Protein AF-A0A7W1TRE7-F1 (afdb_monomer_lite)

Foldseek 3Di:
DVVQLVVCCVVPVDDSVVSVVVLVVVLVVVLVVDDPVCNVVSVCVVVPPPCPPCPVVCVVVVVVVVVVVD

Sequence (70 aa):
MDELVKQVMERTGISEEQARGAIQTVAEFVKAKLPPPFAGQVDAFLSGAPTQAIDPVQGLLGSLGGMFNM

Secondary structure (DSSP, 8-state):
-HHHHHHHHHHH---HHHHHHHHHHHHHHHHHHS-HHHHHHHHHHHHT-------HHHHHHHHHHHHHT-

Structure (mmCIF, N/CA/C/O backbone):
data_AF-A0A7W1TRE7-F1
#
_entry.id   AF-A0A7W1TRE7-F1
#
loop_
_atom_site.group_PDB
_atom_site.id
_atom_site.type_symbol
_atom_site.label_atom_id
_atom_site.label_alt_id
_atom_site.label_comp_id
_atom_site.label_asym_id
_atom_site.label_entity_id
_atom_site.label_seq_id
_atom_site.pdbx_PDB_ins_code
_atom_site.Cartn_x
_atom_site.Cartn_y
_atom_site.Cartn_z
_atom_site.occupancy
_atom_site.B_iso_or_equiv
_atom_site.auth_seq_id
_atom_site.auth_comp_id
_atom_site.auth_asym_id
_atom_site.auth_atom_id
_atom_site.pdbx_PDB_model_num
ATOM 1 N N . MET A 1 1 ? -0.274 3.525 2.304 1.00 82.81 1 MET A N 1
ATOM 2 C CA . MET A 1 1 ? -1.274 2.441 2.177 1.00 82.81 1 MET A CA 1
ATOM 3 C C . MET A 1 1 ? -2.630 2.780 2.798 1.00 82.81 1 MET A C 1
ATOM 5 O O . MET A 1 1 ? -3.625 2.686 2.094 1.00 82.81 1 MET A O 1
ATOM 9 N N . ASP A 1 2 ? -2.705 3.174 4.074 1.00 89.69 2 ASP A N 1
ATOM 10 C CA . ASP A 1 2 ? -3.990 3.233 4.804 1.00 89.69 2 ASP A CA 1
ATOM 11 C C . ASP A 1 2 ? -4.996 4.260 4.262 1.00 89.69 2 ASP A C 1
ATOM 13 O O . ASP A 1 2 ? -6.191 3.983 4.195 1.00 89.69 2 ASP A O 1
ATOM 17 N N . GLU A 1 3 ? -4.525 5.416 3.789 1.00 90.94 3 GLU A N 1
ATOM 18 C CA . GLU A 1 3 ? -5.395 6.409 3.146 1.00 90.94 3 GLU A CA 1
ATOM 19 C C . GLU A 1 3 ? -6.015 5.880 1.843 1.00 90.94 3 GLU A C 1
ATOM 21 O O . GLU A 1 3 ? -7.213 6.038 1.611 1.00 90.94 3 GLU A O 1
ATOM 26 N N . LEU A 1 4 ? -5.222 5.193 1.017 1.00 91.69 4 LEU A N 1
ATOM 27 C CA . LEU A 1 4 ? -5.695 4.587 -0.228 1.00 91.69 4 LEU A CA 1
ATOM 28 C C . LEU A 1 4 ? -6.707 3.467 0.051 1.00 91.69 4 LEU A C 1
ATOM 30 O O . LEU A 1 4 ? -7.736 3.390 -0.615 1.00 91.69 4 LEU A O 1
ATOM 34 N N . VAL A 1 5 ? -6.443 2.638 1.065 1.00 94.31 5 VAL A N 1
ATOM 35 C CA . VAL A 1 5 ? -7.366 1.590 1.530 1.00 94.31 5 VAL A CA 1
ATOM 36 C C . VAL A 1 5 ? -8.705 2.204 1.933 1.00 94.31 5 VAL A C 1
ATOM 38 O O . VAL A 1 5 ? -9.746 1.768 1.443 1.00 94.31 5 VAL A O 1
ATOM 41 N N . LYS A 1 6 ? -8.686 3.273 2.738 1.00 95.44 6 LYS A N 1
ATOM 42 C CA . LYS A 1 6 ? -9.897 3.987 3.152 1.00 95.44 6 LYS A CA 1
ATOM 43 C C . LYS A 1 6 ? -10.676 4.544 1.957 1.00 95.44 6 LYS A C 1
ATOM 45 O O . LYS A 1 6 ? -11.883 4.335 1.878 1.00 95.44 6 LYS A O 1
ATOM 50 N N . GLN A 1 7 ? -10.000 5.186 1.002 1.00 95.94 7 GLN A N 1
ATOM 51 C CA . GLN A 1 7 ? -10.656 5.703 -0.204 1.00 95.94 7 GLN A CA 1
ATOM 52 C C . GLN A 1 7 ? -11.323 4.589 -1.019 1.00 95.94 7 GLN A C 1
ATOM 54 O O . GLN A 1 7 ? -12.445 4.757 -1.490 1.00 95.94 7 GLN A O 1
ATOM 59 N N . VAL A 1 8 ? -10.665 3.439 -1.178 1.00 96.00 8 VAL A N 1
ATOM 60 C CA . VAL A 1 8 ? -11.242 2.297 -1.898 1.00 96.00 8 VAL A CA 1
ATOM 61 C C . VAL A 1 8 ? -12.465 1.755 -1.160 1.00 96.00 8 VAL A C 1
ATOM 63 O O . VAL A 1 8 ? -13.503 1.555 -1.790 1.00 96.00 8 VAL A O 1
ATOM 66 N N . MET A 1 9 ? -12.385 1.574 0.160 1.00 97.44 9 MET A N 1
ATOM 67 C CA . MET A 1 9 ? -13.518 1.122 0.977 1.00 97.44 9 MET A CA 1
ATOM 68 C C . MET A 1 9 ? -14.716 2.071 0.853 1.00 97.44 9 MET A C 1
ATOM 70 O O . MET A 1 9 ? -15.821 1.623 0.561 1.00 97.44 9 MET A O 1
ATOM 74 N N . GLU A 1 10 ? -14.500 3.383 0.989 1.00 97.44 10 GLU A N 1
ATOM 75 C CA . GLU A 1 10 ? -15.561 4.398 0.894 1.00 97.44 10 GLU A CA 1
ATOM 76 C C . GLU A 1 10 ? -16.236 4.431 -0.485 1.00 97.44 10 GLU A C 1
ATOM 78 O O . GLU A 1 10 ? -17.436 4.679 -0.589 1.00 97.44 10 GLU A O 1
ATOM 83 N N . ARG A 1 11 ? -15.476 4.182 -1.558 1.00 96.69 11 ARG A N 1
ATOM 84 C CA . ARG A 1 11 ? -15.964 4.259 -2.946 1.00 96.69 11 ARG A CA 1
ATOM 85 C C . ARG A 1 11 ? -16.630 2.973 -3.431 1.00 96.69 11 ARG A C 1
ATOM 87 O O . ARG A 1 11 ? -17.440 3.032 -4.350 1.00 96.69 11 ARG A O 1
ATOM 94 N N . THR A 1 12 ? -16.246 1.825 -2.877 1.00 97.12 12 THR A N 1
ATOM 95 C CA . THR A 1 12 ? -16.636 0.501 -3.398 1.00 97.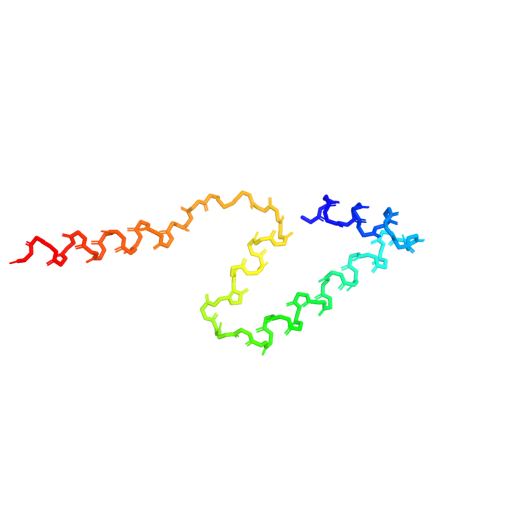12 12 THR A CA 1
ATOM 96 C C . THR A 1 12 ? -17.480 -0.317 -2.425 1.00 97.12 12 THR A C 1
ATOM 98 O O . THR A 1 12 ? -18.146 -1.255 -2.852 1.00 97.12 12 THR A O 1
ATOM 101 N N . GLY A 1 13 ? -17.479 0.028 -1.133 1.00 96.31 13 GLY A N 1
ATOM 102 C CA . GLY A 1 13 ? -18.220 -0.690 -0.095 1.00 96.31 13 GLY A CA 1
ATOM 103 C C . GLY A 1 13 ? -17.626 -2.049 0.295 1.00 96.31 13 GLY A C 1
ATOM 104 O O . GLY A 1 13 ? -18.308 -2.836 0.947 1.00 96.31 13 GLY A O 1
ATOM 105 N N . ILE A 1 14 ? -16.386 -2.348 -0.106 1.00 97.44 14 ILE A N 1
ATOM 106 C CA . ILE A 1 14 ? -15.699 -3.607 0.229 1.00 97.44 14 ILE A CA 1
ATOM 107 C C . ILE A 1 14 ? -15.021 -3.547 1.604 1.00 97.44 14 ILE A C 1
ATOM 109 O O . ILE A 1 14 ? -14.793 -2.465 2.153 1.00 97.44 14 ILE A O 1
ATOM 113 N N . SER A 1 15 ? -14.674 -4.712 2.161 1.00 97.62 15 SER A N 1
ATOM 114 C CA . SER A 1 15 ? -13.950 -4.788 3.435 1.00 97.62 15 SER A CA 1
ATOM 115 C C . SER A 1 15 ? -12.510 -4.274 3.316 1.00 97.62 15 SER A C 1
ATOM 117 O O . SER A 1 15 ? -11.935 -4.228 2.228 1.00 97.62 15 SER A O 1
ATOM 119 N N . GLU A 1 16 ? -11.889 -3.923 4.445 1.00 95.56 16 GLU A N 1
ATOM 120 C CA . GLU A 1 16 ? -10.486 -3.486 4.470 1.00 95.56 16 GLU A CA 1
ATOM 121 C C . GLU A 1 16 ? -9.537 -4.542 3.883 1.00 95.56 16 GLU A C 1
ATOM 123 O O . GLU A 1 16 ? -8.648 -4.222 3.096 1.00 95.56 16 GLU A O 1
ATOM 128 N N . GLU A 1 17 ? -9.757 -5.814 4.220 1.00 96.38 17 GLU A N 1
ATOM 129 C CA . GLU A 1 17 ? -8.979 -6.939 3.698 1.00 96.38 17 GLU A CA 1
ATOM 130 C C . GLU A 1 17 ? -9.099 -7.040 2.171 1.00 96.38 17 GLU A C 1
ATOM 132 O O . GLU A 1 17 ? -8.091 -7.136 1.467 1.00 96.38 17 GLU A O 1
ATOM 137 N N . GLN A 1 18 ? -10.322 -6.924 1.644 1.00 97.19 18 GLN A N 1
ATOM 138 C CA . GLN A 1 18 ? -10.575 -6.920 0.204 1.00 97.19 18 GLN A CA 1
ATOM 139 C C . GLN A 1 18 ? -9.930 -5.709 -0.482 1.00 97.19 18 GLN A C 1
ATOM 141 O O . GLN A 1 18 ? -9.345 -5.852 -1.555 1.00 97.19 18 GLN A O 1
ATOM 146 N N . ALA A 1 19 ? -9.981 -4.529 0.141 1.00 97.06 19 ALA A N 1
ATOM 147 C CA . ALA A 1 19 ? -9.345 -3.321 -0.376 1.00 97.06 19 ALA A CA 1
ATOM 148 C C . ALA A 1 19 ? -7.817 -3.453 -0.430 1.00 97.06 19 ALA A C 1
ATOM 150 O O . ALA A 1 19 ? -7.209 -3.128 -1.451 1.00 97.06 19 ALA A O 1
ATOM 151 N N . ARG A 1 20 ? -7.189 -3.986 0.625 1.00 94.69 20 ARG A N 1
ATOM 152 C CA . ARG A 1 20 ? -5.742 -4.250 0.653 1.00 94.69 20 ARG A CA 1
ATOM 153 C C . ARG A 1 20 ? -5.332 -5.249 -0.432 1.00 94.69 20 ARG A C 1
ATOM 155 O O . ARG A 1 20 ? -4.369 -4.984 -1.153 1.00 94.69 20 ARG A O 1
ATOM 162 N N . GLY A 1 21 ? -6.087 -6.338 -0.599 1.00 96.12 21 GLY A N 1
ATOM 163 C CA . GLY A 1 21 ? -5.852 -7.327 -1.657 1.00 96.12 21 GLY A CA 1
ATOM 164 C C . GLY A 1 21 ? -6.011 -6.750 -3.068 1.00 96.12 21 GLY A C 1
ATOM 165 O O . GLY A 1 21 ? -5.176 -6.997 -3.942 1.00 96.12 21 GLY A O 1
ATOM 166 N N . ALA A 1 22 ? -7.030 -5.914 -3.290 1.00 95.94 22 ALA A N 1
ATOM 167 C CA . ALA A 1 22 ? -7.243 -5.238 -4.568 1.00 95.94 22 ALA A CA 1
ATOM 168 C C . ALA A 1 22 ? -6.085 -4.287 -4.916 1.00 95.94 22 ALA A C 1
ATOM 170 O O . ALA A 1 22 ? -5.565 -4.325 -6.031 1.00 95.94 22 ALA A O 1
ATOM 171 N N . ILE A 1 23 ? -5.637 -3.474 -3.952 1.00 94.12 23 ILE A N 1
ATOM 172 C CA . ILE A 1 23 ? -4.512 -2.547 -4.142 1.00 94.12 23 ILE A CA 1
ATOM 173 C C . ILE A 1 23 ? -3.220 -3.312 -4.456 1.00 94.12 23 ILE A C 1
ATOM 175 O O . ILE A 1 23 ? -2.507 -2.927 -5.382 1.00 94.12 23 ILE A O 1
ATOM 179 N N . GLN A 1 24 ? -2.927 -4.407 -3.742 1.00 93.31 24 GLN A N 1
ATOM 180 C CA . GLN A 1 24 ? -1.760 -5.250 -4.036 1.00 93.31 24 GLN A CA 1
ATOM 181 C C . GLN A 1 24 ? -1.824 -5.864 -5.435 1.00 93.31 24 GLN A C 1
ATOM 183 O O . GLN A 1 24 ? -0.846 -5.793 -6.173 1.00 93.31 24 GLN A O 1
ATOM 188 N N . THR A 1 25 ? -2.979 -6.390 -5.839 1.00 95.69 25 THR A N 1
ATOM 189 C CA . THR A 1 25 ? -3.148 -6.994 -7.171 1.00 95.69 25 THR A CA 1
ATOM 190 C C . THR A 1 25 ? -2.857 -5.981 -8.284 1.00 95.69 25 THR A C 1
ATOM 192 O O . THR A 1 25 ? -2.144 -6.274 -9.245 1.00 95.69 25 THR A O 1
ATOM 195 N N . VAL A 1 26 ? -3.366 -4.750 -8.146 1.00 93.75 26 VAL A N 1
ATOM 196 C CA . VAL A 1 26 ? -3.097 -3.667 -9.105 1.00 93.75 26 VAL A CA 1
ATOM 197 C C . VAL A 1 26 ? -1.624 -3.257 -9.071 1.00 93.75 26 VAL A C 1
ATOM 199 O O . VAL A 1 26 ? -1.022 -3.046 -10.123 1.00 93.75 26 VAL A O 1
ATOM 202 N N . ALA A 1 27 ? -1.024 -3.176 -7.883 1.00 90.94 27 ALA A N 1
ATOM 203 C CA . ALA A 1 27 ? 0.389 -2.860 -7.728 1.00 90.94 27 ALA A CA 1
ATOM 204 C C . ALA A 1 27 ? 1.288 -3.865 -8.454 1.00 90.94 27 ALA A C 1
ATOM 206 O O . ALA A 1 27 ? 2.191 -3.467 -9.187 1.00 90.94 27 ALA A O 1
ATOM 207 N N . GLU A 1 28 ? 1.030 -5.160 -8.285 1.00 91.69 28 GLU A N 1
ATOM 208 C CA . GLU A 1 28 ? 1.762 -6.228 -8.965 1.00 91.69 28 GLU A CA 1
ATOM 209 C C . GLU A 1 28 ? 1.581 -6.164 -10.480 1.00 91.69 28 GLU A C 1
ATOM 211 O O . GLU A 1 28 ? 2.562 -6.249 -11.221 1.00 91.69 28 GLU A O 1
ATOM 216 N N . PHE A 1 29 ? 0.353 -5.928 -10.949 1.00 94.31 29 PHE A N 1
ATOM 217 C CA . PHE A 1 29 ? 0.080 -5.737 -12.371 1.00 94.31 29 PHE A CA 1
ATOM 218 C C . PHE A 1 29 ? 0.891 -4.574 -12.961 1.00 94.31 29 PHE A C 1
ATOM 220 O O . PHE A 1 29 ? 1.509 -4.719 -14.017 1.00 94.31 29 PHE A O 1
ATOM 227 N N . VAL A 1 30 ? 0.932 -3.429 -12.272 1.00 90.62 30 VAL A N 1
ATOM 228 C CA . VAL A 1 30 ? 1.699 -2.255 -12.712 1.00 90.62 30 VAL A CA 1
ATOM 229 C C . VAL A 1 30 ? 3.199 -2.548 -12.699 1.00 90.62 30 VAL A C 1
ATOM 231 O O . VAL A 1 30 ? 3.873 -2.279 -13.692 1.00 90.62 30 VAL A O 1
ATOM 234 N N . LYS A 1 31 ? 3.730 -3.164 -11.637 1.00 86.62 31 LYS A N 1
ATOM 235 C CA . LYS A 1 31 ? 5.148 -3.560 -11.567 1.00 86.62 31 LYS A CA 1
ATOM 236 C C . LYS A 1 31 ? 5.542 -4.503 -12.699 1.00 86.62 31 LYS A C 1
ATOM 238 O O . LYS A 1 31 ? 6.608 -4.330 -13.275 1.00 86.62 31 LYS A O 1
ATOM 243 N N . ALA A 1 32 ? 4.678 -5.451 -13.059 1.00 89.75 32 ALA A N 1
ATOM 244 C CA . ALA A 1 32 ? 4.922 -6.378 -14.162 1.00 89.75 32 ALA A CA 1
ATOM 245 C C . ALA A 1 32 ? 4.954 -5.692 -15.542 1.00 89.75 32 ALA A C 1
ATOM 247 O O . ALA A 1 32 ? 5.486 -6.254 -16.500 1.00 89.75 32 ALA A O 1
ATOM 248 N N . LYS A 1 33 ? 4.373 -4.491 -15.667 1.00 92.81 33 LYS A N 1
ATOM 249 C CA . LYS A 1 33 ? 4.376 -3.686 -16.899 1.00 92.81 33 LYS A CA 1
ATOM 250 C C . LYS A 1 33 ? 5.443 -2.595 -16.920 1.00 92.81 33 LYS A C 1
ATOM 252 O O . LYS A 1 33 ? 5.725 -2.063 -17.993 1.00 92.81 33 LYS A O 1
ATOM 257 N N . LEU A 1 34 ? 6.030 -2.261 -15.775 1.00 86.00 34 LEU A N 1
ATOM 258 C CA . LEU A 1 34 ? 7.077 -1.256 -15.675 1.00 86.00 34 LEU A CA 1
ATOM 259 C C . LEU A 1 34 ? 8.471 -1.879 -15.859 1.00 86.00 34 LEU A C 1
ATOM 261 O O . LEU A 1 34 ? 8.724 -2.985 -15.384 1.00 86.00 34 LEU A O 1
ATOM 265 N N . PRO A 1 35 ? 9.413 -1.171 -16.509 1.00 82.56 35 PRO A N 1
ATOM 266 C CA . PRO A 1 35 ? 10.808 -1.585 -16.528 1.00 82.56 35 PRO A CA 1
ATOM 267 C C . PRO A 1 35 ? 11.375 -1.741 -15.101 1.00 82.56 35 PRO A C 1
ATOM 269 O O . PRO A 1 35 ? 10.995 -0.970 -14.212 1.00 82.56 35 PRO A O 1
ATOM 272 N N . PRO A 1 36 ? 12.349 -2.650 -14.887 1.00 75.69 36 PRO A N 1
ATOM 273 C CA . PRO A 1 36 ? 12.960 -2.916 -13.581 1.00 75.69 36 PRO A CA 1
ATOM 274 C C . PRO A 1 36 ? 13.337 -1.688 -12.726 1.00 75.69 36 PRO A C 1
ATOM 276 O O . PRO A 1 36 ? 13.082 -1.734 -11.523 1.00 75.69 36 PRO A O 1
ATOM 279 N N . PRO A 1 37 ? 13.879 -0.575 -13.275 1.00 79.75 37 PRO A N 1
ATOM 280 C CA . PRO A 1 37 ? 14.221 0.595 -12.458 1.00 79.75 37 PRO A CA 1
ATOM 281 C C . PRO A 1 37 ? 13.022 1.293 -11.795 1.00 79.75 37 PRO A C 1
ATOM 283 O O . PRO A 1 37 ? 13.209 2.017 -10.821 1.00 79.75 37 PRO A O 1
ATO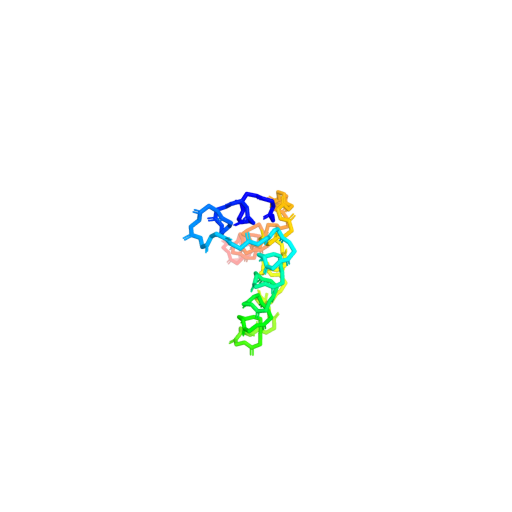M 286 N N . PHE A 1 38 ? 11.797 1.090 -12.287 1.00 79.06 38 PHE A N 1
ATOM 287 C CA . PHE A 1 38 ? 10.607 1.787 -11.786 1.00 79.06 38 PHE A CA 1
ATOM 288 C C . PHE A 1 38 ? 9.767 0.942 -10.822 1.00 79.06 38 PHE A C 1
ATOM 290 O O . PHE A 1 38 ? 8.976 1.490 -10.058 1.00 79.06 38 PHE A O 1
ATOM 297 N N . ALA A 1 39 ? 9.954 -0.382 -10.793 1.00 77.81 39 ALA A N 1
ATOM 298 C CA . ALA A 1 39 ? 9.187 -1.270 -9.918 1.00 77.81 39 ALA A CA 1
ATOM 299 C C . ALA A 1 39 ? 9.383 -0.940 -8.423 1.00 77.81 39 ALA A C 1
ATOM 301 O O . ALA A 1 39 ? 8.412 -0.909 -7.668 1.00 77.81 39 ALA A O 1
ATOM 302 N N . GLY A 1 40 ? 10.612 -0.599 -8.014 1.00 76.19 40 GLY A N 1
ATOM 303 C CA . GLY A 1 40 ? 10.916 -0.199 -6.633 1.00 76.19 40 GLY A CA 1
ATOM 304 C C . GLY A 1 40 ? 10.273 1.128 -6.206 1.00 76.19 40 GLY A C 1
ATOM 305 O O . GLY A 1 40 ? 10.016 1.335 -5.022 1.00 76.19 40 GLY A O 1
ATOM 306 N N . GLN A 1 41 ? 9.946 2.012 -7.157 1.00 80.69 41 GLN A N 1
ATOM 307 C CA . GLN A 1 41 ? 9.251 3.274 -6.869 1.00 80.69 41 GLN A CA 1
ATOM 308 C C . GLN A 1 41 ? 7.771 3.042 -6.536 1.00 80.69 41 GLN A C 1
ATOM 310 O O . GLN A 1 41 ? 7.214 3.738 -5.688 1.00 80.69 41 GLN A O 1
ATOM 315 N N . VAL A 1 42 ? 7.145 2.034 -7.153 1.00 83.56 42 VAL A N 1
ATOM 316 C CA . VAL A 1 42 ? 5.757 1.643 -6.854 1.00 83.56 42 VAL A CA 1
ATOM 317 C C . VAL A 1 42 ? 5.637 1.139 -5.415 1.00 83.56 42 VAL A C 1
ATOM 319 O O . VAL A 1 42 ? 4.701 1.509 -4.710 1.00 83.56 42 VAL A O 1
ATOM 322 N N . ASP A 1 43 ? 6.608 0.351 -4.947 1.00 80.69 43 ASP A N 1
ATOM 323 C CA . ASP A 1 43 ? 6.657 -0.109 -3.553 1.00 80.69 43 ASP A CA 1
ATOM 324 C C . ASP A 1 43 ? 6.846 1.035 -2.555 1.00 80.69 43 ASP A C 1
ATOM 326 O O . ASP A 1 43 ? 6.132 1.112 -1.549 1.00 80.69 43 ASP A O 1
ATOM 330 N N . ALA A 1 44 ? 7.753 1.966 -2.860 1.00 82.00 44 ALA A N 1
ATOM 331 C CA . ALA A 1 44 ? 7.964 3.158 -2.044 1.00 82.00 44 ALA A CA 1
ATOM 332 C C . ALA A 1 44 ? 6.672 3.984 -1.914 1.00 82.00 44 ALA A C 1
ATOM 334 O O . ALA A 1 44 ? 6.287 4.350 -0.806 1.00 82.00 44 ALA A O 1
ATOM 335 N N . PHE A 1 45 ? 5.945 4.184 -3.016 1.00 82.69 45 PHE A N 1
ATOM 336 C CA 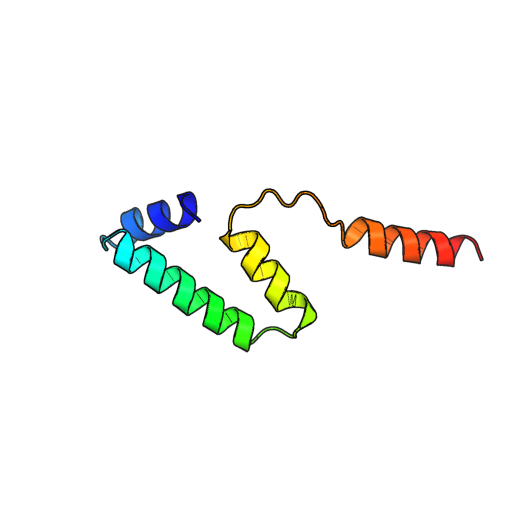. PHE A 1 45 ? 4.675 4.909 -3.021 1.00 82.69 45 PHE A CA 1
ATOM 337 C C . PHE A 1 45 ? 3.581 4.211 -2.192 1.00 82.69 45 PHE A C 1
ATOM 339 O O . PHE A 1 45 ? 2.895 4.845 -1.389 1.00 82.69 45 PHE A O 1
ATOM 346 N N . LEU A 1 46 ? 3.424 2.892 -2.340 1.00 83.69 46 LEU A N 1
ATOM 347 C CA . LEU A 1 46 ? 2.371 2.132 -1.653 1.00 83.69 46 LEU A CA 1
ATOM 348 C C . LEU A 1 46 ? 2.610 1.998 -0.153 1.00 83.69 46 LEU A C 1
ATOM 350 O O . LEU A 1 46 ? 1.660 2.108 0.634 1.00 83.69 46 LEU A O 1
ATOM 354 N N . SER A 1 47 ? 3.867 1.805 0.253 1.00 80.75 47 SER A N 1
ATOM 355 C CA . SER A 1 47 ? 4.243 1.688 1.665 1.00 80.75 47 SER A CA 1
ATOM 356 C C . SER A 1 47 ? 3.897 2.941 2.473 1.00 80.75 47 SER A C 1
ATOM 358 O O . SER A 1 47 ? 3.802 2.869 3.694 1.00 80.75 47 SER A O 1
ATOM 360 N N . GLY A 1 48 ? 3.643 4.081 1.814 1.00 65.62 48 GLY A N 1
ATOM 361 C CA . GLY A 1 48 ? 3.436 5.350 2.505 1.00 65.62 48 GLY A CA 1
ATOM 362 C C . GLY A 1 48 ? 4.660 5.759 3.318 1.00 65.62 48 GLY A C 1
ATOM 363 O O . GLY A 1 48 ? 4.549 6.647 4.162 1.00 65.62 48 GLY A O 1
ATOM 364 N N . ALA A 1 49 ? 5.815 5.123 3.072 1.00 56.41 49 ALA A N 1
ATOM 365 C CA . ALA A 1 49 ? 7.074 5.682 3.493 1.00 56.41 49 ALA A CA 1
ATOM 366 C C . ALA A 1 49 ? 7.076 7.116 2.955 1.00 56.41 49 ALA A C 1
ATOM 368 O O . ALA A 1 49 ? 6.790 7.304 1.764 1.00 56.41 49 ALA A O 1
ATOM 369 N N . PRO A 1 50 ? 7.365 8.139 3.784 1.00 47.56 50 PRO A N 1
ATOM 370 C CA . PRO A 1 50 ? 7.809 9.384 3.201 1.00 47.56 50 PRO A CA 1
ATOM 371 C C . PRO A 1 50 ? 8.893 8.959 2.221 1.00 47.56 50 PRO A C 1
ATOM 373 O O . PRO A 1 50 ? 9.779 8.174 2.577 1.00 47.56 50 PRO A O 1
ATOM 376 N N . THR A 1 51 ? 8.808 9.420 0.983 1.00 51.69 51 THR A N 1
ATOM 377 C CA . THR A 1 51 ? 10.002 9.574 0.172 1.00 51.69 51 THR A CA 1
ATOM 378 C C . THR A 1 51 ? 10.912 10.513 0.967 1.00 51.69 51 THR A C 1
ATOM 380 O O . THR A 1 51 ? 11.025 11.692 0.658 1.00 51.69 51 THR A O 1
ATOM 383 N N . GLN A 1 52 ? 11.539 10.017 2.046 1.00 46.84 52 GLN A N 1
ATOM 384 C CA . GLN A 1 52 ? 12.898 10.380 2.354 1.00 46.84 52 GLN A CA 1
ATOM 385 C C . GLN A 1 52 ? 13.566 10.114 1.036 1.00 46.84 52 GLN A C 1
ATOM 387 O O . GLN A 1 52 ? 13.612 8.975 0.568 1.00 46.84 52 GLN A O 1
ATOM 392 N N . ALA A 1 53 ? 13.865 11.206 0.365 1.00 49.94 53 ALA A N 1
ATOM 393 C CA . ALA A 1 53 ? 14.518 11.191 -0.897 1.00 49.94 53 ALA A CA 1
ATOM 394 C C . ALA A 1 53 ? 15.840 10.428 -0.687 1.00 49.94 53 ALA A C 1
ATOM 396 O O . ALA A 1 53 ? 16.871 11.000 -0.372 1.00 49.94 53 ALA A O 1
ATOM 397 N N . ILE A 1 54 ? 15.832 9.106 -0.878 1.00 51.91 54 ILE A N 1
ATOM 398 C CA . ILE A 1 54 ? 16.774 8.533 -1.825 1.00 51.91 54 ILE A CA 1
ATOM 399 C C . ILE A 1 54 ? 16.467 9.325 -3.069 1.00 51.91 54 ILE A C 1
ATOM 401 O O . ILE A 1 54 ? 15.435 9.097 -3.681 1.00 51.91 54 ILE A O 1
ATOM 405 N N . ASP A 1 55 ? 17.207 10.408 -3.249 1.00 53.16 55 ASP A N 1
ATOM 406 C CA . ASP A 1 55 ? 16.854 11.472 -4.153 1.00 53.16 55 ASP A CA 1
ATOM 407 C C . ASP A 1 55 ? 17.435 11.088 -5.518 1.00 53.16 55 ASP A C 1
ATOM 409 O O . ASP A 1 55 ? 18.611 11.360 -5.784 1.00 53.16 55 ASP A O 1
ATOM 413 N N . PRO A 1 56 ? 16.680 10.398 -6.402 1.00 62.50 56 PRO A N 1
ATOM 414 C CA . PRO A 1 56 ? 17.132 10.191 -7.766 1.00 62.50 56 PRO A CA 1
ATOM 415 C C . PRO A 1 56 ? 17.362 11.539 -8.455 1.00 62.50 56 PRO A C 1
ATOM 417 O O . PRO A 1 56 ? 18.151 11.589 -9.392 1.00 62.50 56 PRO A O 1
ATOM 4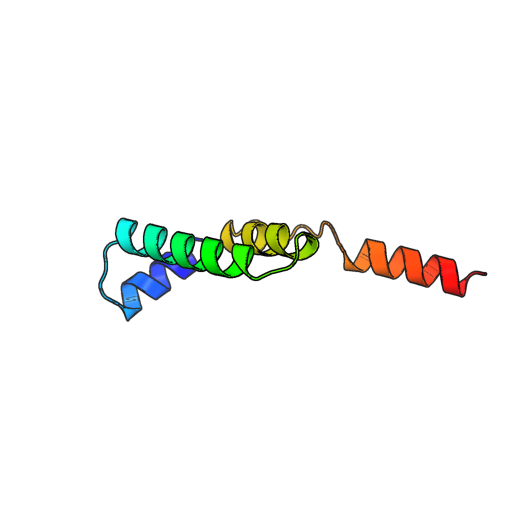20 N N . VAL A 1 57 ? 16.751 12.633 -7.972 1.00 58.66 57 VAL A N 1
ATOM 421 C CA . VAL A 1 57 ? 17.044 13.993 -8.427 1.00 58.66 57 VAL A CA 1
ATOM 422 C C . VAL A 1 57 ? 18.403 14.454 -7.912 1.00 58.66 57 VAL A C 1
ATOM 424 O O . VAL A 1 57 ? 19.109 15.070 -8.685 1.00 58.66 57 VAL A O 1
ATOM 427 N N . GLN A 1 58 ? 18.861 14.106 -6.708 1.00 64.56 58 GLN A N 1
ATOM 428 C CA . GLN A 1 58 ? 20.217 14.440 -6.233 1.00 64.56 58 GLN A CA 1
ATOM 429 C C . GLN A 1 58 ? 21.303 13.611 -6.930 1.00 64.56 58 GLN A C 1
ATOM 431 O O . GLN A 1 58 ? 22.365 14.140 -7.251 1.00 64.56 58 GLN A O 1
ATOM 436 N N . GLY A 1 59 ? 21.029 12.338 -7.239 1.00 72.62 59 GLY A N 1
ATOM 437 C CA . GLY A 1 59 ? 21.910 11.510 -8.074 1.00 72.62 59 GLY A CA 1
ATOM 438 C C . GLY A 1 59 ? 21.993 12.006 -9.525 1.00 72.62 59 GLY A C 1
ATOM 439 O O . GLY A 1 59 ? 23.075 12.047 -10.118 1.00 72.62 59 GLY A O 1
ATOM 440 N N . LEU A 1 60 ? 20.866 12.454 -10.086 1.00 74.38 60 LEU A N 1
ATOM 441 C CA . LEU A 1 60 ? 20.788 13.065 -11.414 1.00 74.38 60 LEU A CA 1
ATOM 442 C C . LEU A 1 60 ? 21.415 14.469 -11.439 1.00 74.38 60 LEU A C 1
ATOM 444 O O . LEU A 1 60 ? 22.201 14.766 -12.329 1.00 74.38 60 LEU A O 1
ATOM 448 N N . LEU A 1 61 ? 21.138 15.313 -10.446 1.00 76.69 61 LEU A N 1
ATOM 449 C CA . LEU A 1 61 ? 21.690 16.663 -10.284 1.00 76.69 61 LEU A CA 1
ATOM 450 C C . LEU A 1 61 ? 23.199 16.616 -10.031 1.00 76.69 61 LEU A C 1
ATOM 452 O O . LEU A 1 61 ? 23.927 17.436 -10.578 1.00 76.69 61 LEU A O 1
ATOM 456 N N . GLY A 1 62 ? 23.683 15.639 -9.261 1.00 81.50 62 GLY A N 1
ATOM 457 C CA . GLY A 1 62 ? 25.112 15.392 -9.072 1.00 81.50 62 GLY A CA 1
ATOM 458 C C . GLY A 1 62 ? 25.802 14.988 -10.378 1.00 81.50 62 GLY A C 1
ATOM 459 O O . GLY A 1 62 ? 26.876 15.497 -10.695 1.00 81.50 62 GLY A O 1
ATOM 460 N N . SER A 1 63 ? 25.150 14.142 -11.179 1.00 81.75 63 SER A N 1
ATOM 461 C CA . SER A 1 63 ? 25.661 13.712 -12.488 1.00 81.75 63 SER A CA 1
ATOM 462 C C . SER A 1 63 ? 25.646 14.847 -13.526 1.00 81.75 63 SER A C 1
ATOM 464 O O . SER A 1 63 ? 26.587 14.981 -14.303 1.00 81.75 63 SER A O 1
ATOM 466 N N . LEU A 1 64 ? 24.625 15.712 -13.511 1.00 82.81 64 LEU A N 1
ATOM 467 C CA . LEU A 1 64 ? 24.559 16.913 -14.353 1.00 82.81 64 LEU A CA 1
ATOM 468 C C . LEU A 1 64 ? 25.554 17.991 -13.903 1.00 82.81 64 LEU A C 1
ATOM 470 O O . LEU A 1 64 ? 26.222 18.590 -14.740 1.00 82.81 64 LEU A O 1
ATOM 474 N N . GLY A 1 65 ? 25.704 18.208 -12.596 1.00 90.69 65 GLY A N 1
ATOM 475 C CA . GLY A 1 65 ? 26.688 19.134 -12.035 1.00 90.69 65 GLY A CA 1
ATOM 476 C C . GLY A 1 65 ? 28.127 18.724 -12.352 1.00 90.69 65 GLY A C 1
ATOM 477 O O . GLY A 1 65 ? 28.945 19.577 -12.679 1.00 90.69 65 GLY A O 1
ATOM 478 N N . GLY A 1 66 ? 28.424 17.420 -12.341 1.00 90.88 66 GLY A N 1
ATOM 479 C CA . GLY A 1 66 ? 29.722 16.889 -12.766 1.00 90.88 66 GLY A CA 1
ATOM 480 C C . GLY A 1 66 ? 30.003 17.068 -14.262 1.00 90.88 66 GLY A C 1
ATOM 481 O O . GLY A 1 66 ? 31.144 17.316 -14.634 1.00 90.88 66 GLY A O 1
ATOM 482 N N . MET A 1 67 ? 28.972 17.000 -15.111 1.00 88.31 67 MET A N 1
ATOM 483 C CA . MET A 1 67 ? 29.099 17.177 -16.565 1.00 88.31 67 MET A CA 1
ATOM 484 C C . MET A 1 67 ? 29.207 18.653 -16.988 1.00 88.31 67 MET A C 1
ATOM 486 O O . MET A 1 67 ? 29.825 18.949 -18.001 1.00 88.31 67 MET A O 1
ATOM 490 N N . PHE A 1 68 ? 28.612 19.576 -16.223 1.00 87.88 68 PHE A N 1
ATOM 491 C CA . PHE A 1 68 ? 28.730 21.029 -16.434 1.00 87.88 68 PHE A CA 1
ATOM 492 C C . PHE A 1 68 ? 30.034 21.628 -15.888 1.00 87.88 68 PHE A C 1
ATOM 494 O O . PHE A 1 68 ? 30.348 22.777 -16.189 1.00 87.88 68 PHE A O 1
ATOM 501 N N . ASN A 1 69 ? 30.756 20.876 -15.055 1.00 79.81 69 ASN A N 1
ATOM 502 C CA . ASN A 1 69 ? 32.036 21.275 -14.471 1.00 79.81 69 ASN A CA 1
ATOM 503 C C . ASN A 1 69 ? 33.239 20.560 -15.130 1.00 79.81 69 ASN A C 1
ATOM 505 O O . ASN A 1 69 ? 34.337 20.568 -14.570 1.00 79.81 69 ASN A O 1
ATOM 509 N N . MET A 1 70 ? 33.024 19.932 -16.292 1.00 64.06 70 MET A N 1
ATOM 510 C CA . MET A 1 70 ? 34.061 19.604 -17.283 1.00 64.06 70 MET A CA 1
ATOM 511 C C . MET A 1 70 ? 34.033 20.636 -18.407 1.00 64.06 70 MET A C 1
ATOM 513 O O . MET A 1 70 ? 35.123 20.900 -18.959 1.00 64.06 70 MET A O 1
#

Radius of gyration: 17.04 Å; chains: 1; bounding box: 52×29×22 Å

pLDDT: mean 83.07, std 14.25, range [46.84, 97.62]

=== Feature glossary ===
The record interleaves many kinds of information about one protein. Here is each kind framed as the question it answers.

Q: What known structures does this most resemble?
A: Structural nearest neighbors (via F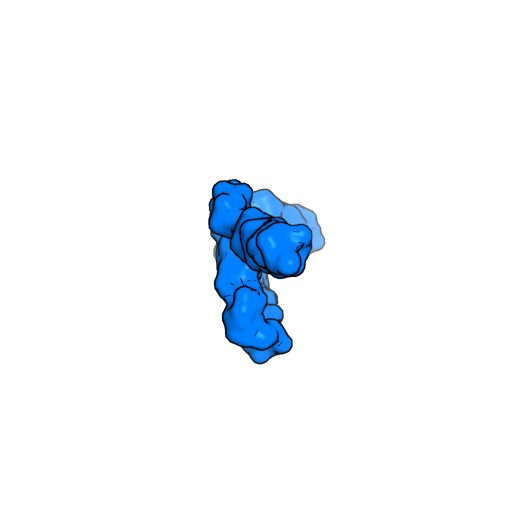oldseek easy-search vs the PDB). Reported per hit: target PDB id, E-value, and alignment TM-score. A TM-score above ~0.5 is the conventional threshold for 'same fold'.

Q: Where is each backbone atom in 3D?
A: The mmCIF table is the protein's shape written out atom by atom. For each backbone N, Cα, C, and carbonyl O, it records an (x, y, z) coordinate triple in Å plus the residue type, chain letter, and residue number.

Q: What are the backbone torsion angles?
A: The φ/ψ torsion pair specifies the backbone conformation at each residue. φ rotates about the N–Cα bond, ψ about the Cα–C bond. Steric clashes forbid most of the (φ, ψ) plane — the allowed regions (α-helix basin, β-sheet basin, left-handed helix) are the Ramachandran-allowed regions.

Q: Which residues are buried vs exposed?
A: Solvent-accessible surface area (SASA) is the area in Å² traced out by the centre of a 1.4 Å probe sphere (a water molecule) rolled over the protein's van der Waals surface (Shrake–Rupley / Lee–Richards construction). Buried residues have near-zero SASA; fully exposed residues can exceed 200 Å². The total SASA scales roughly with the number of surface residues.

Q: How confident is the AlphaFold model at each residue?
A: pLDDT is the predicted lDDT-Cα score: AlphaFold's confidence that the local environment of each residue (all inter-atomic distances within 15 Å) is correctly placed. It is a per-residue number between 0 and 100, with higher meaning more reliable.

Q: What does the local fold loo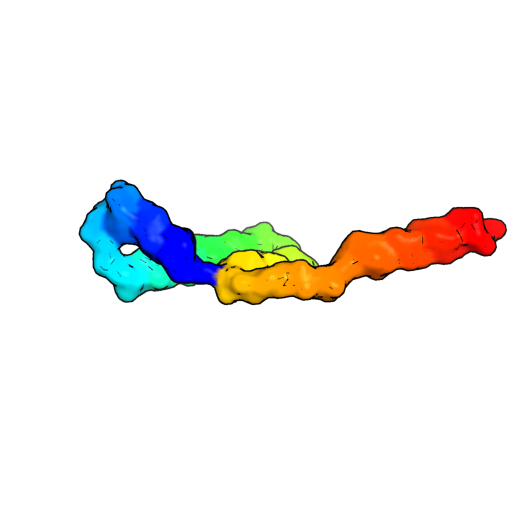k like, residue by residue?
A: 3Di is Foldseek's structural alphabet. Each residue is assigned one of twenty discrete states based on how its Cα sits relative to its spatial (not sequential) neighbors. Aligning 3Di strings finds structural homologs roughly as well as full 3D superposition, but orders of magnitude faster.

Q: How big and how compact is the whole molecule?
A: Radius of gyration (Rg) is the root-mean-square distance of Cα atoms from their centroid — a single number for overall size and compactness. A globular domain of N residues has Rg ≈ 2.2·N^0.38 Å; an extended or disordered chain has a much larger Rg. The Cα contact count is the number of residue pairs whose Cα atoms are within 8 Å and are more than four positions apart in sequence — a standard proxy for tertiary packing density. The bounding box is the smallest axis-aligned box enclosing all Cα atoms.

Q: Which residues are in helices, strands, or loops?
A: DSSP 8-state secondary structure assigns each residue one of H (α-helix), G (3₁₀-helix), I (π-helix), E (extended β-strand), B (isolated β-bridge), T (hydrogen-bonded turn), S (bend), or '-' (coil). The assignment is computed from backbone hydrogen-bond geometry via the Kabsch–Sander algorithm.

Q: How mobile is each atom in the crystal?
A: Crystallographic B-factors measure how much each atom's electron density is smeared out, in Å². They rise in mobile loops and surface residues and fall in the buried interior. In AlphaFold models this column is repurposed to hold pLDDT instead.

Q: What if only a Cα trace is available?
A: P-SEA three-state annotation labels each residue as helix, strand, or coil based purely on the geometry of the Cα trace. It serves as a fallback when the full backbone (and thus DSSP) is unavailable.

Q: What family and function is it annotated with?
A: Database cross-references. InterPro integrates a dozen domain/family signature databases into unified entries with residue-range hits. GO terms attach function/process/location labels with evidence codes. CATH codes position the fold in a four-level structural taxonomy. Organism is the NCBI-taxonomy species name.

Q: Are the domains correctly placed relative to each other?
A: Predicted Aligned Error (PAE) is an AlphaFold confidence matrix: entry (i, j) is the expected error in the position of residue j, in ångströms, when the prediction is superimposed on the true structure at residue i. Low PAE within a block of residues means that block is internally rigid and well-predicted; high PAE between two blocks means their relative placement is uncertain even if each block individually is confident.

Q: What do the diagnostic plots show?
A: Three diagnostic plots accompany the record. The Cα contact map visualizes the tertiary structure as a 2D adjacency matrix (8 Å cutoff, sequence-local contacts suppressed). The Ramachandran plot shows the distribution of backbone (φ, ψ) torsions, with points in the α and β basins reflecting secondary structure content. The PAE plot shows AlphaFold's inter-residue confidence as a color matrix.

Q: What is the amino-acid chain?
A: Primary structure: the covalent order of the twenty standard amino acids along the backbone. Two proteins with the same sequence will (almost always) fold to the same structure; two with 30% identity often share a fold but not the details.

Q: What do the rendered images show?
A: The six renders are orthographic views along the three Cartesian axes in both directions. Representation (cartoon, sticks, or surface) and color scheme (sequence-rainbow or by-chain) vary across proteins so the training set covers all the common visualization conventions.